Protein AF-G9K651-F1 (afdb_monomer)

Foldseek 3Di:
DFADKDAAADPWWKWKAAPQDPDQPFTHIHDHRDIDHRYGPVSQVVVCVCCVPPVDDRHDQKMKMATNDTPDDPDDPVPGDDIDIDGDPVSVVSSVVSVVVPVPDDPDDDD

Secondary structure (DSSP, 8-state):
---EEEEB-SSS-EEEESTT-S-TTS--BPPBT-EEEEE-HHHHHHHHHHHHHHT-PPPP-EEEEEESS-SSSSS-GGG-S-EEEEE-HHHHHHHHHHHHHTTTS------

Structure (mmCIF, N/CA/C/O backbone):
data_AF-G9K651-F1
#
_entry.id   AF-G9K651-F1
#
loop_
_atom_site.group_PDB
_atom_site.id
_atom_site.type_symbol
_atom_site.label_atom_id
_atom_site.label_alt_id
_atom_site.label_comp_id
_atom_site.label_asym_id
_atom_site.label_entity_id
_atom_site.label_seq_id
_atom_site.pdbx_PDB_ins_code
_atom_site.Cartn_x
_atom_site.Cartn_y
_atom_site.Cartn_z
_atom_site.occupancy
_atom_site.B_iso_or_equiv
_atom_site.auth_seq_id
_atom_site.auth_comp_id
_atom_site.auth_asym_id
_atom_site.auth_atom_id
_atom_site.pdbx_PDB_model_num
ATOM 1 N N . ARG A 1 1 ? 16.546 -3.054 10.768 1.00 67.25 1 ARG A N 1
ATOM 2 C CA . ARG A 1 1 ? 15.097 -2.885 11.070 1.00 67.25 1 ARG A CA 1
ATOM 3 C C . ARG A 1 1 ? 14.324 -3.903 10.231 1.00 67.25 1 ARG A C 1
ATOM 5 O O . ARG A 1 1 ? 14.751 -4.138 9.112 1.00 67.25 1 ARG A O 1
ATOM 12 N N . GLN A 1 2 ? 13.273 -4.538 10.763 1.00 84.19 2 GLN A N 1
ATOM 13 C CA . GLN A 1 2 ? 12.640 -5.726 10.149 1.00 84.19 2 GLN A CA 1
ATOM 14 C C . GLN A 1 2 ? 11.611 -5.417 9.037 1.00 84.19 2 GLN A C 1
ATOM 16 O O . GLN A 1 2 ? 11.197 -6.336 8.337 1.00 84.19 2 GLN A O 1
ATOM 21 N N . GLY A 1 3 ? 11.223 -4.150 8.851 1.00 93.62 3 GLY A N 1
ATOM 22 C CA . GLY A 1 3 ? 10.219 -3.727 7.869 1.00 93.62 3 GLY A CA 1
ATOM 23 C C . GLY A 1 3 ? 8.957 -3.169 8.526 1.00 93.62 3 GLY A C 1
ATOM 24 O O . GLY A 1 3 ? 9.048 -2.563 9.594 1.00 93.62 3 GLY A O 1
ATOM 25 N N . VAL A 1 4 ? 7.799 -3.358 7.888 1.00 96.44 4 VAL A N 1
ATOM 26 C CA . VAL A 1 4 ? 6.491 -2.887 8.380 1.00 96.44 4 VAL A CA 1
ATOM 27 C C . VAL A 1 4 ? 5.603 -4.091 8.680 1.00 96.44 4 VAL A C 1
ATOM 29 O O . VAL A 1 4 ? 5.356 -4.929 7.810 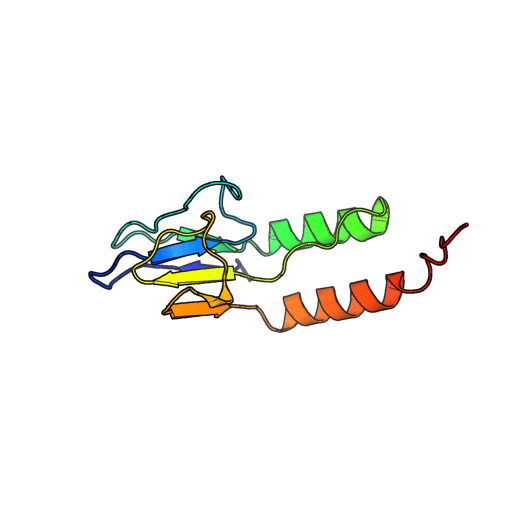1.00 96.44 4 VAL A O 1
ATOM 32 N N . LEU A 1 5 ? 5.124 -4.156 9.921 1.00 96.81 5 LEU A N 1
ATOM 33 C CA . LEU A 1 5 ? 4.184 -5.155 10.424 1.00 96.81 5 LEU A CA 1
ATOM 34 C C . LEU A 1 5 ? 2.852 -4.462 10.709 1.00 96.81 5 LEU A C 1
ATOM 36 O O . LEU A 1 5 ? 2.835 -3.370 11.277 1.00 96.81 5 LEU A O 1
ATOM 40 N N . VAL A 1 6 ? 1.745 -5.091 10.329 1.00 97.12 6 VAL A N 1
ATOM 41 C CA . VAL A 1 6 ? 0.394 -4.559 10.526 1.00 97.12 6 VAL A CA 1
ATOM 42 C C . VAL A 1 6 ? -0.457 -5.601 11.238 1.00 97.12 6 VAL A C 1
ATOM 44 O O . VAL A 1 6 ? -0.410 -6.780 10.898 1.00 97.12 6 VAL A O 1
ATOM 47 N N . LYS A 1 7 ? -1.253 -5.150 12.212 1.00 97.88 7 LYS A N 1
ATOM 48 C CA . LYS A 1 7 ? -2.309 -5.935 12.857 1.00 97.88 7 LYS A CA 1
ATOM 49 C C . LYS A 1 7 ? -3.632 -5.199 12.717 1.00 97.88 7 LYS A C 1
ATOM 51 O O . LYS A 1 7 ? -3.755 -4.053 13.151 1.00 97.88 7 LYS A O 1
ATOM 56 N N . ARG A 1 8 ? -4.631 -5.845 12.118 1.00 98.25 8 ARG A N 1
ATOM 57 C CA . ARG A 1 8 ? -5.971 -5.267 11.969 1.00 98.25 8 ARG A CA 1
ATOM 58 C C . ARG A 1 8 ? -6.789 -5.504 13.240 1.00 98.25 8 ARG A C 1
ATOM 60 O O . ARG A 1 8 ? -7.082 -6.647 13.576 1.00 98.25 8 ARG A O 1
ATOM 67 N N . LEU A 1 9 ? -7.214 -4.420 13.895 1.00 98.31 9 LEU A N 1
ATOM 68 C CA . LEU A 1 9 ? -8.051 -4.461 15.108 1.00 98.31 9 LEU A CA 1
ATOM 69 C C . LEU A 1 9 ? -9.487 -3.954 14.891 1.00 98.31 9 LEU A C 1
ATOM 71 O O . LEU A 1 9 ? -10.374 -4.227 15.702 1.00 98.31 9 LEU A O 1
ATOM 75 N N . CYS A 1 10 ? -9.733 -3.210 13.810 1.00 97.75 10 CYS A N 1
ATOM 76 C CA . CYS A 1 10 ? -11.041 -2.634 13.506 1.00 97.75 10 CYS A CA 1
ATOM 77 C C . CYS A 1 10 ? -12.024 -3.672 12.932 1.00 97.75 10 CYS A C 1
ATOM 79 O O . CYS A 1 10 ? -11.637 -4.735 12.443 1.00 97.75 10 CYS A O 1
ATOM 81 N N . GLN A 1 11 ? -13.320 -3.349 12.976 1.00 97.69 11 GLN A N 1
ATOM 82 C CA . GLN A 1 11 ? -14.372 -4.204 12.412 1.00 97.69 11 GLN A CA 1
ATOM 83 C C . GLN A 1 11 ? -14.406 -4.157 10.877 1.00 97.69 11 GLN A C 1
ATOM 85 O O . GLN A 1 11 ? -14.632 -5.184 10.241 1.00 97.69 11 GLN A O 1
ATOM 90 N N . GLY A 1 12 ? -14.125 -2.998 10.273 1.00 97.50 12 GLY A N 1
ATOM 91 C CA . GLY A 1 12 ? -14.081 -2.837 8.817 1.00 97.50 12 GLY A CA 1
ATOM 92 C C . GLY A 1 12 ? -12.997 -3.698 8.169 1.00 97.50 12 GLY A C 1
ATOM 93 O O . GLY A 1 12 ? -11.980 -3.996 8.797 1.00 97.50 12 GLY A O 1
ATOM 94 N N . ARG A 1 13 ? -13.214 -4.127 6.920 1.00 98.12 13 ARG A N 1
ATOM 95 C CA . ARG A 1 13 ? -12.185 -4.829 6.137 1.00 98.12 13 ARG A CA 1
ATOM 96 C C . ARG A 1 13 ? -11.031 -3.870 5.842 1.00 98.12 13 ARG A C 1
ATOM 98 O O . ARG A 1 13 ? -11.264 -2.685 5.614 1.00 98.12 13 ARG A O 1
ATOM 105 N N . VAL A 1 14 ? -9.811 -4.392 5.835 1.00 98.38 14 VAL A N 1
ATOM 106 C CA . VAL A 1 14 ? -8.620 -3.647 5.419 1.00 98.38 14 VAL A CA 1
ATOM 107 C C . VAL A 1 14 ? -7.865 -4.514 4.431 1.00 98.38 14 VAL A C 1
ATOM 109 O O . VAL A 1 14 ? -7.653 -5.696 4.694 1.00 98.38 14 VAL A O 1
ATOM 112 N N . PHE A 1 15 ? -7.486 -3.930 3.307 1.00 97.81 15 PHE A N 1
ATOM 113 C CA . PHE A 1 15 ? -6.689 -4.570 2.274 1.00 97.81 15 PHE A CA 1
ATOM 114 C C . PHE A 1 15 ? -5.326 -3.896 2.188 1.00 97.81 15 PHE A C 1
ATOM 116 O O . PHE A 1 15 ? -5.226 -2.701 2.459 1.00 97.81 15 PHE A O 1
ATOM 123 N N . CYS A 1 16 ? -4.280 -4.637 1.831 1.00 96.62 16 CYS A N 1
ATOM 124 C CA . CYS A 1 16 ? -2.918 -4.115 1.801 1.00 96.62 16 CYS A CA 1
ATOM 125 C C . CYS A 1 16 ? -2.190 -4.356 0.473 1.00 96.62 16 CYS A C 1
ATOM 127 O O . CYS A 1 16 ? -2.409 -5.353 -0.208 1.00 96.62 16 CYS A O 1
ATOM 129 N N . SER A 1 17 ? -1.236 -3.487 0.160 1.00 95.62 17 SER A N 1
ATOM 130 C CA . SER A 1 17 ? -0.135 -3.772 -0.759 1.00 95.62 17 SER A CA 1
ATOM 131 C C . SER A 1 17 ? 1.202 -3.465 -0.093 1.00 95.62 17 SER A C 1
ATOM 133 O O . SER A 1 17 ? 1.276 -2.692 0.864 1.00 95.62 17 SER A O 1
ATOM 135 N N . GLY A 1 18 ? 2.262 -4.080 -0.603 1.00 95.44 18 GLY A N 1
ATOM 136 C CA . GLY A 1 18 ? 3.636 -3.870 -0.164 1.00 95.44 18 GLY A CA 1
ATOM 137 C C . GLY A 1 18 ? 4.547 -4.964 -0.717 1.00 95.44 18 GLY A C 1
ATOM 138 O O . GLY A 1 18 ? 4.072 -5.931 -1.322 1.00 95.44 18 GLY A O 1
ATOM 139 N N . ASN A 1 19 ? 5.863 -4.824 -0.552 1.00 95.38 19 ASN A N 1
ATOM 140 C CA . ASN A 1 19 ? 6.815 -5.752 -1.174 1.00 95.38 19 ASN A CA 1
ATOM 141 C C . ASN A 1 19 ? 6.781 -7.173 -0.574 1.00 95.38 19 ASN A C 1
ATOM 143 O O . ASN A 1 19 ? 7.122 -8.116 -1.283 1.00 95.38 19 ASN A O 1
ATOM 147 N N . ALA A 1 20 ? 6.317 -7.327 0.672 1.00 95.25 20 ALA A N 1
ATOM 148 C CA . ALA A 1 20 ? 6.207 -8.616 1.359 1.00 95.25 20 ALA A CA 1
ATOM 149 C C . ALA A 1 20 ? 4.857 -9.323 1.133 1.00 95.25 20 ALA A C 1
ATOM 151 O O . ALA A 1 20 ? 4.630 -10.415 1.651 1.00 95.25 20 ALA A O 1
ATOM 152 N N . VAL A 1 21 ? 3.946 -8.708 0.374 1.00 92.94 21 VAL A N 1
ATOM 153 C CA . VAL A 1 21 ? 2.646 -9.298 0.051 1.00 92.94 21 VAL A CA 1
ATOM 154 C C . VAL A 1 21 ? 2.808 -10.300 -1.095 1.00 92.94 21 VAL A C 1
ATOM 156 O O . VAL A 1 21 ? 3.340 -9.962 -2.152 1.00 92.94 21 VAL A O 1
ATOM 159 N N . LEU A 1 22 ? 2.331 -11.531 -0.887 1.00 80.44 22 LEU A N 1
ATOM 160 C CA . LEU A 1 22 ? 2.537 -12.667 -1.798 1.00 80.44 22 LEU A CA 1
ATOM 161 C C . LEU A 1 22 ? 1.959 -12.451 -3.202 1.00 80.44 22 LEU A C 1
ATOM 163 O O . LEU A 1 22 ? 2.579 -12.847 -4.186 1.00 80.44 22 LEU A O 1
ATOM 167 N N . CYS A 1 23 ? 0.769 -11.858 -3.314 1.00 85.75 23 CYS A N 1
ATOM 168 C CA . CYS A 1 23 ? 0.064 -11.753 -4.589 1.00 85.75 23 CYS A CA 1
ATOM 169 C C . CYS A 1 23 ? -0.315 -10.305 -4.882 1.00 85.75 23 CYS A C 1
ATOM 171 O O . CYS A 1 23 ? -1.344 -9.816 -4.426 1.00 85.75 23 CYS A O 1
ATOM 173 N N . LYS A 1 24 ? 0.521 -9.623 -5.665 1.00 84.44 24 LYS A N 1
ATOM 174 C CA . LYS A 1 24 ? 0.373 -8.189 -5.952 1.00 84.44 24 LYS A CA 1
ATOM 175 C C . LYS A 1 24 ? -0.797 -7.855 -6.886 1.00 84.44 24 LYS A C 1
ATOM 177 O O . LYS A 1 24 ? -1.253 -6.722 -6.852 1.00 84.44 24 LYS A O 1
ATOM 182 N N . ASP A 1 25 ? -1.311 -8.827 -7.642 1.00 84.88 25 ASP A N 1
ATOM 183 C CA . ASP A 1 25 ? -2.338 -8.602 -8.677 1.00 84.88 25 ASP A CA 1
ATOM 184 C C . ASP A 1 25 ? -3.763 -8.976 -8.239 1.00 84.88 25 ASP A C 1
ATOM 186 O O . ASP A 1 25 ? -4.696 -8.950 -9.038 1.00 84.88 25 ASP A O 1
ATOM 190 N N . ARG A 1 26 ? -3.953 -9.352 -6.971 1.00 90.19 26 ARG A N 1
ATOM 191 C CA . ARG A 1 26 ? -5.266 -9.703 -6.415 1.00 90.19 26 ARG A CA 1
ATOM 192 C C . ARG A 1 26 ? -5.477 -9.031 -5.064 1.00 90.19 26 ARG A C 1
ATOM 194 O O . ARG A 1 26 ? -4.482 -8.727 -4.406 1.00 90.19 26 ARG A O 1
ATOM 201 N N . PRO A 1 27 ? -6.727 -8.854 -4.605 1.00 94.19 27 PRO A N 1
ATOM 202 C CA . PRO A 1 27 ? -6.986 -8.263 -3.305 1.00 94.19 27 PRO A CA 1
ATOM 203 C C . PRO A 1 27 ? -6.301 -9.017 -2.159 1.00 94.19 27 PRO A C 1
ATOM 205 O O . PRO A 1 27 ? -6.450 -10.233 -2.035 1.00 94.19 27 PRO A O 1
ATOM 208 N N . ASN A 1 28 ? -5.588 -8.299 -1.287 1.00 95.56 28 ASN A N 1
ATOM 209 C CA . ASN A 1 28 ? -4.925 -8.890 -0.118 1.00 95.56 28 ASN A CA 1
ATOM 210 C C . ASN A 1 28 ? -5.580 -8.383 1.164 1.00 95.56 28 ASN A C 1
ATOM 212 O O . ASN A 1 28 ? -5.200 -7.346 1.705 1.00 95.56 28 ASN A O 1
ATOM 216 N N . LYS A 1 29 ? -6.603 -9.103 1.627 1.00 97.06 29 LYS A N 1
ATOM 217 C CA . LYS A 1 29 ? -7.326 -8.785 2.861 1.00 97.06 29 LYS A CA 1
ATOM 218 C C . LYS A 1 29 ? -6.469 -9.127 4.081 1.00 97.06 29 LYS A C 1
ATOM 220 O O . LYS A 1 29 ? -5.921 -10.219 4.171 1.00 97.06 29 LYS A O 1
ATOM 225 N N . LEU A 1 30 ? -6.404 -8.206 5.038 1.00 97.31 30 LEU A N 1
ATOM 226 C CA . LEU A 1 30 ? -5.832 -8.456 6.355 1.00 97.31 30 LEU A CA 1
ATOM 227 C C . LEU A 1 30 ? -6.869 -9.145 7.244 1.00 97.31 30 LEU A C 1
ATOM 229 O O . LEU A 1 30 ? -7.962 -8.608 7.488 1.00 97.31 30 LEU A O 1
ATOM 233 N N . GLU A 1 31 ? -6.515 -10.315 7.764 1.00 97.38 31 GLU A N 1
ATOM 234 C CA . GLU A 1 31 ? -7.326 -10.984 8.771 1.00 97.38 31 GLU A CA 1
ATOM 235 C C . GLU A 1 31 ? -7.222 -10.285 10.126 1.00 97.38 31 GLU A C 1
ATOM 237 O O . GLU A 1 31 ? -6.263 -9.572 10.436 1.00 97.38 31 GLU A O 1
ATOM 242 N N . ARG A 1 32 ? -8.310 -10.375 10.895 1.00 97.94 32 ARG A N 1
ATOM 243 C CA . ARG A 1 32 ? -8.400 -9.676 12.175 1.00 97.94 32 ARG A CA 1
ATOM 244 C C . ARG A 1 32 ? -7.510 -10.379 13.187 1.00 97.94 32 ARG A C 1
ATOM 246 O O . ARG A 1 32 ? -7.439 -11.598 13.203 1.00 97.94 32 ARG A O 1
ATOM 253 N N . ASP A 1 33 ? -6.862 -9.591 14.032 1.00 97.50 33 ASP A N 1
ATOM 254 C CA . ASP A 1 33 ? -6.018 -10.071 15.123 1.00 97.50 33 ASP A CA 1
ATOM 255 C C . ASP A 1 33 ? -4.762 -10.865 14.712 1.00 97.50 33 ASP A C 1
ATOM 257 O O . ASP A 1 33 ? -3.989 -11.274 15.581 1.00 97.50 33 ASP A O 1
ATOM 261 N N . GLU A 1 34 ? -4.469 -10.942 13.414 1.00 96.94 34 GLU A N 1
ATOM 262 C CA . GLU A 1 34 ? -3.228 -11.493 12.872 1.00 96.94 34 GLU A CA 1
ATOM 263 C C . GLU A 1 34 ? -2.195 -10.392 12.603 1.00 96.94 34 GLU A C 1
ATOM 265 O O . GLU A 1 34 ? -2.521 -9.298 12.133 1.00 96.94 34 GLU A O 1
ATOM 270 N N . VAL A 1 35 ? -0.928 -10.678 12.916 1.00 96.81 35 VAL A N 1
ATOM 271 C CA . VAL A 1 35 ? 0.199 -9.796 12.590 1.00 96.81 35 VAL A CA 1
ATOM 272 C C . VAL A 1 35 ? 0.777 -10.234 11.253 1.00 96.81 35 VAL A C 1
ATOM 274 O O . VAL A 1 35 ? 1.309 -11.335 11.134 1.00 96.81 35 VAL A O 1
ATOM 277 N N . VAL A 1 36 ? 0.723 -9.351 10.261 1.00 95.75 36 VAL A N 1
ATOM 278 C CA . VAL A 1 36 ? 1.212 -9.616 8.905 1.00 95.75 36 VAL A CA 1
ATOM 279 C C . VAL A 1 36 ? 2.360 -8.669 8.583 1.00 95.75 36 VAL A C 1
ATOM 281 O O . VAL A 1 36 ? 2.278 -7.462 8.820 1.00 95.75 36 VAL A O 1
ATOM 284 N N . LYS A 1 37 ? 3.446 -9.202 8.016 1.00 96.56 37 LYS A N 1
ATOM 285 C CA . LYS A 1 37 ? 4.517 -8.381 7.446 1.00 96.56 37 LYS A CA 1
ATOM 286 C C . LYS A 1 37 ? 4.088 -7.912 6.058 1.00 96.56 37 LYS A C 1
ATOM 288 O O . LYS A 1 37 ? 3.945 -8.722 5.153 1.00 96.56 37 LYS A O 1
ATOM 293 N N . VAL A 1 38 ? 3.904 -6.605 5.900 1.00 96.38 38 VAL A N 1
ATOM 294 C CA . VAL A 1 38 ? 3.503 -5.980 4.625 1.00 96.3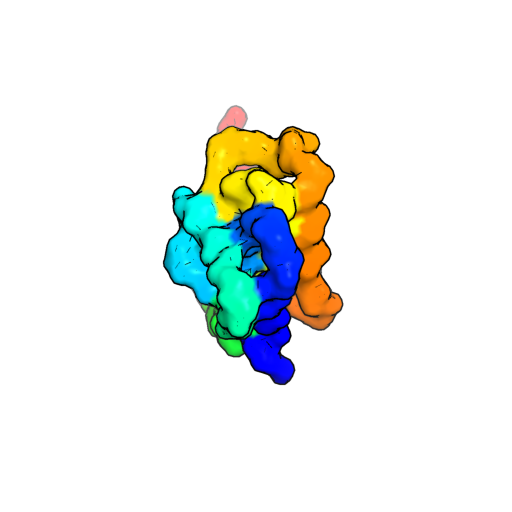8 38 VAL A CA 1
ATOM 295 C C . VAL A 1 38 ? 4.685 -5.344 3.898 1.00 96.38 38 VAL A C 1
ATOM 297 O O . VAL A 1 38 ? 4.633 -5.158 2.686 1.00 96.38 38 VAL A O 1
ATOM 300 N N . PHE A 1 39 ? 5.781 -5.080 4.615 1.00 97.50 39 PHE A N 1
ATOM 301 C CA . PHE A 1 39 ? 7.046 -4.663 4.021 1.00 97.50 39 PHE A CA 1
ATOM 302 C C . PHE A 1 39 ? 8.222 -5.416 4.634 1.00 97.50 39 PHE A C 1
ATOM 304 O O . PHE A 1 39 ? 8.331 -5.473 5.8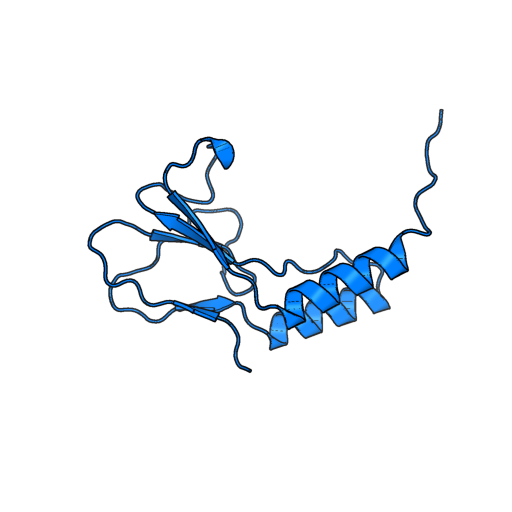59 1.00 97.50 39 PHE A O 1
ATOM 311 N N . ASP A 1 40 ? 9.126 -5.928 3.804 1.00 96.50 40 ASP A N 1
ATOM 312 C CA . ASP A 1 40 ? 10.377 -6.565 4.210 1.00 96.50 40 ASP A CA 1
ATOM 313 C C . ASP A 1 40 ? 11.574 -5.734 3.728 1.00 96.50 40 ASP A C 1
ATOM 315 O O . ASP A 1 40 ? 11.839 -5.596 2.531 1.00 96.50 40 ASP A O 1
ATOM 319 N N . THR A 1 41 ? 12.310 -5.161 4.682 1.00 96.12 41 THR A N 1
ATOM 320 C CA . THR A 1 41 ? 13.458 -4.297 4.383 1.00 96.12 41 THR A CA 1
ATOM 321 C C . THR A 1 41 ? 14.617 -5.068 3.749 1.00 96.12 41 THR A C 1
ATOM 323 O O . THR A 1 41 ? 15.308 -4.529 2.889 1.00 96.12 41 THR A O 1
ATOM 326 N N . SER A 1 42 ? 14.837 -6.330 4.125 1.00 95.56 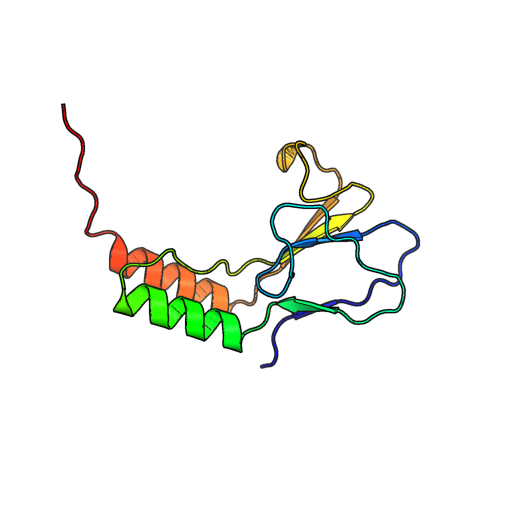42 SER A N 1
ATOM 327 C CA . SER A 1 42 ? 15.901 -7.146 3.532 1.00 95.56 42 SER A CA 1
ATOM 328 C C . SER A 1 42 ? 15.580 -7.499 2.084 1.00 95.56 42 SER A C 1
ATOM 330 O O . SER A 1 42 ? 16.477 -7.498 1.244 1.00 95.56 42 SER A O 1
ATOM 332 N N . GLN A 1 43 ? 14.309 -7.766 1.775 1.00 95.44 43 GLN A N 1
ATOM 333 C CA . GLN A 1 43 ? 13.856 -7.938 0.397 1.00 95.44 43 GLN A CA 1
ATOM 334 C C . GLN A 1 43 ? 14.065 -6.669 -0.430 1.00 95.44 43 GLN A C 1
ATOM 336 O O . GLN A 1 43 ? 14.648 -6.752 -1.507 1.00 95.44 43 GLN A O 1
ATOM 341 N N . PHE A 1 44 ? 13.676 -5.506 0.099 1.00 96.06 44 PHE A N 1
ATOM 342 C CA . PHE A 1 44 ? 13.883 -4.222 -0.573 1.00 96.06 44 PHE A CA 1
ATOM 343 C C . PHE A 1 44 ? 15.354 -4.001 -0.959 1.00 96.06 44 PHE A C 1
ATOM 345 O O . PHE A 1 44 ? 15.642 -3.648 -2.097 1.00 96.06 44 PHE A O 1
ATOM 352 N N . PHE A 1 45 ? 16.302 -4.261 -0.053 1.00 95.38 45 PHE A N 1
ATOM 353 C CA . PHE A 1 45 ? 17.726 -4.092 -0.364 1.00 95.38 45 PHE A CA 1
ATOM 354 C C . PHE A 1 45 ? 18.237 -5.055 -1.436 1.00 95.38 45 PHE A C 1
ATOM 356 O O . PHE A 1 45 ? 19.054 -4.652 -2.260 1.00 95.38 45 PHE A O 1
ATOM 363 N N . ARG A 1 46 ? 17.756 -6.306 -1.457 1.00 94.25 46 ARG A N 1
ATOM 364 C CA . ARG A 1 46 ? 18.104 -7.251 -2.531 1.00 94.25 46 ARG A CA 1
ATOM 365 C C . ARG A 1 46 ? 17.598 -6.757 -3.885 1.00 94.25 46 ARG A C 1
ATOM 367 O O . ARG A 1 46 ? 18.336 -6.804 -4.864 1.00 94.25 46 ARG A O 1
ATOM 374 N N . GLU A 1 47 ? 16.366 -6.257 -3.933 1.00 94.62 47 GLU A N 1
ATOM 375 C CA . GLU A 1 47 ? 15.781 -5.677 -5.147 1.00 94.62 47 GLU A CA 1
ATOM 376 C C . GLU A 1 47 ? 16.531 -4.402 -5.579 1.00 94.62 47 GLU A C 1
ATOM 378 O O . GLU A 1 47 ? 16.821 -4.230 -6.761 1.00 94.62 47 GLU A O 1
ATOM 383 N N . LEU A 1 48 ? 16.934 -3.550 -4.631 1.00 94.88 48 LEU A N 1
ATOM 384 C CA . LEU A 1 48 ? 17.728 -2.348 -4.902 1.00 94.88 48 LEU A CA 1
ATOM 385 C C . LEU A 1 48 ? 19.133 -2.682 -5.427 1.00 94.88 48 LEU A C 1
ATOM 387 O O . LEU A 1 48 ? 19.618 -2.050 -6.359 1.00 94.88 48 LEU A O 1
ATOM 391 N N . GLN A 1 49 ? 19.792 -3.697 -4.868 1.00 93.88 49 GLN A N 1
ATOM 392 C CA . GLN A 1 49 ? 21.081 -4.168 -5.376 1.00 93.88 49 GLN A CA 1
ATOM 393 C C . GLN A 1 49 ? 20.945 -4.726 -6.799 1.00 93.88 49 GLN A C 1
ATOM 395 O O . GLN A 1 49 ? 21.774 -4.445 -7.663 1.00 93.88 49 GLN A O 1
ATOM 400 N N . HIS A 1 50 ? 19.876 -5.482 -7.065 1.00 93.06 50 HIS A N 1
ATOM 401 C CA . HIS A 1 50 ? 19.580 -5.981 -8.405 1.00 93.06 50 HIS A CA 1
ATOM 402 C C . HIS A 1 50 ? 19.338 -4.839 -9.403 1.00 93.06 50 HIS A C 1
ATOM 404 O O . HIS A 1 50 ? 19.801 -4.916 -10.541 1.00 93.06 50 HIS A O 1
ATOM 410 N N . PHE A 1 51 ? 18.645 -3.773 -8.989 1.00 93.12 51 PHE A N 1
ATOM 411 C CA . PHE A 1 51 ? 18.458 -2.568 -9.798 1.00 93.12 51 PHE A CA 1
ATOM 412 C C . PHE A 1 51 ? 19.800 -1.992 -10.278 1.00 93.12 51 PHE A C 1
ATOM 414 O O . PHE A 1 51 ? 19.976 -1.811 -11.482 1.00 93.12 51 PHE A O 1
ATOM 421 N N . TYR A 1 52 ? 20.761 -1.797 -9.368 1.00 90.88 52 TYR A N 1
ATOM 422 C CA . TYR A 1 52 ? 22.078 -1.248 -9.709 1.00 90.88 52 TYR A CA 1
ATOM 423 C C . TYR A 1 52 ? 22.922 -2.171 -10.594 1.00 90.88 52 TYR A C 1
ATOM 425 O O . TYR A 1 52 ? 23.630 -1.689 -11.475 1.00 90.88 52 TYR A O 1
ATOM 433 N N . ASN A 1 53 ? 22.847 -3.486 -10.383 1.00 90.75 53 ASN A N 1
ATOM 434 C CA . ASN A 1 53 ? 23.695 -4.438 -11.104 1.00 90.75 53 ASN A CA 1
ATOM 435 C C . ASN A 1 53 ? 23.182 -4.762 -12.513 1.00 90.75 53 ASN A C 1
ATOM 437 O O . ASN A 1 53 ? 23.980 -4.966 -13.422 1.00 90.75 53 ASN A O 1
ATOM 441 N N . ASN A 1 54 ? 21.859 -4.832 -12.690 1.00 84.56 54 ASN A N 1
ATOM 442 C CA . ASN A 1 54 ? 21.239 -5.441 -13.872 1.00 84.56 54 ASN A CA 1
ATOM 443 C C . ASN A 1 54 ? 20.302 -4.487 -14.636 1.00 84.56 54 ASN A C 1
ATOM 445 O O . ASN A 1 54 ? 19.508 -4.959 -15.446 1.00 84.56 54 ASN A O 1
ATOM 449 N N . GLN A 1 55 ? 20.334 -3.174 -14.355 1.00 77.88 55 GLN A N 1
ATOM 450 C CA . GLN A 1 55 ? 19.393 -2.181 -14.912 1.00 77.88 55 GLN A CA 1
ATOM 451 C C . GLN A 1 55 ? 17.921 -2.604 -14.735 1.00 77.88 55 GLN A C 1
ATOM 453 O O . GLN A 1 55 ? 17.092 -2.495 -15.638 1.00 77.88 55 GLN A O 1
ATOM 458 N N . GLY A 1 56 ? 17.607 -3.156 -13.559 1.00 81.00 56 GLY A N 1
ATOM 459 C CA . GLY A 1 56 ? 16.263 -3.628 -13.235 1.00 81.00 56 GLY A CA 1
ATOM 460 C C . GLY A 1 56 ? 15.257 -2.490 -13.034 1.00 81.00 56 GLY A C 1
ATOM 461 O O . GLY A 1 56 ? 15.553 -1.311 -13.206 1.00 81.00 56 GLY A O 1
ATOM 462 N N . ARG A 1 57 ? 14.044 -2.838 -12.595 1.00 89.12 57 ARG A N 1
ATOM 463 C CA . ARG A 1 57 ? 13.078 -1.845 -12.111 1.00 89.12 57 ARG A CA 1
ATOM 464 C C . ARG A 1 57 ? 13.446 -1.412 -10.692 1.00 89.12 57 ARG A C 1
ATOM 466 O O . ARG A 1 57 ? 13.835 -2.241 -9.872 1.00 89.12 57 ARG A O 1
ATOM 473 N N . LEU A 1 58 ? 13.2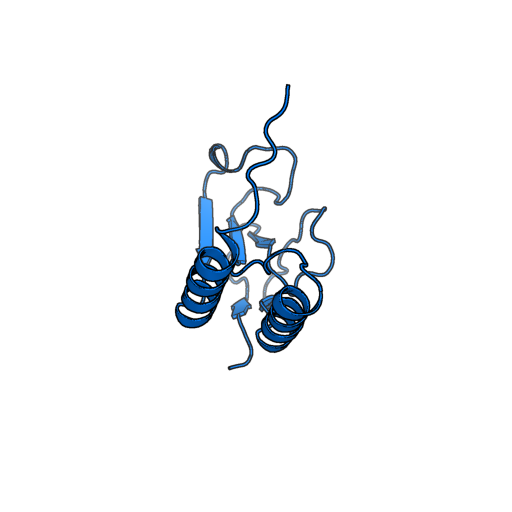61 -0.128 -10.402 1.00 93.00 58 LEU A N 1
ATOM 474 C CA . LEU A 1 58 ? 13.380 0.403 -9.050 1.00 93.00 58 LEU A CA 1
ATOM 475 C C . LEU A 1 58 ? 12.394 -0.307 -8.096 1.00 93.00 58 LEU A C 1
ATOM 477 O O . LEU A 1 58 ? 11.216 -0.443 -8.454 1.00 93.00 58 LEU A O 1
ATOM 481 N N . PRO A 1 59 ? 12.827 -0.756 -6.904 1.00 94.38 59 PRO A N 1
ATOM 482 C CA . PRO A 1 59 ? 11.919 -1.365 -5.938 1.00 94.38 59 PRO A CA 1
ATOM 483 C C . PRO A 1 59 ? 10.885 -0.365 -5.415 1.00 94.38 59 PRO A C 1
ATOM 485 O O . PRO A 1 59 ? 11.166 0.821 -5.250 1.00 94.38 59 PRO A O 1
ATOM 488 N N . ASP A 1 60 ? 9.687 -0.865 -5.115 1.00 93.12 60 ASP A N 1
ATOM 489 C CA . ASP A 1 60 ? 8.632 -0.066 -4.495 1.00 93.12 60 ASP A CA 1
ATOM 490 C C . ASP A 1 60 ? 8.921 0.128 -2.996 1.00 93.12 60 ASP A C 1
ATOM 492 O O . ASP A 1 60 ? 9.140 -0.839 -2.259 1.00 93.12 60 ASP A O 1
ATOM 496 N N . SER A 1 61 ? 8.926 1.382 -2.543 1.00 95.31 61 SER A N 1
ATOM 497 C CA . SER A 1 61 ? 9.119 1.773 -1.141 1.00 95.31 61 SER A CA 1
ATOM 498 C C . SER A 1 61 ? 7.824 1.780 -0.329 1.00 95.31 61 SER A C 1
ATOM 500 O O . SER A 1 61 ? 7.876 1.892 0.901 1.00 95.31 61 SER A O 1
ATOM 502 N N . ARG A 1 62 ? 6.666 1.702 -0.994 1.00 95.44 62 ARG A N 1
ATOM 503 C CA . ARG A 1 62 ? 5.366 2.003 -0.399 1.00 95.44 62 ARG A CA 1
ATOM 504 C C . ARG A 1 62 ? 4.646 0.765 0.108 1.00 95.44 62 ARG A C 1
ATOM 506 O O . ARG A 1 62 ? 4.651 -0.305 -0.494 1.00 95.44 62 ARG A O 1
ATOM 513 N N . VAL A 1 63 ? 3.927 0.973 1.203 1.00 96.69 63 VAL A N 1
ATOM 514 C CA . VAL A 1 63 ? 2.814 0.134 1.648 1.00 96.69 63 VAL A CA 1
ATOM 515 C C . VAL A 1 63 ? 1.542 0.955 1.499 1.00 96.69 63 VAL A C 1
ATOM 517 O O . VAL A 1 63 ? 1.526 2.135 1.854 1.00 96.69 63 VAL A O 1
ATOM 520 N N . VAL A 1 64 ? 0.470 0.349 0.997 1.00 97.06 64 VAL A N 1
ATOM 521 C CA . VAL A 1 64 ? -0.850 0.990 0.941 1.00 97.06 64 VAL A CA 1
ATOM 522 C C . VAL A 1 64 ? -1.846 0.142 1.710 1.00 97.06 64 VAL A C 1
ATOM 524 O O . VAL A 1 64 ? -1.893 -1.069 1.520 1.00 97.06 64 VAL A O 1
ATOM 527 N N . LEU A 1 65 ? -2.645 0.775 2.564 1.00 98.00 65 LEU A N 1
ATOM 528 C CA . LEU A 1 65 ? -3.803 0.172 3.210 1.00 98.00 65 LEU A CA 1
ATOM 529 C C . LEU A 1 65 ? -5.077 0.813 2.660 1.00 98.00 65 LEU A C 1
ATOM 531 O O . LEU A 1 65 ? -5.193 2.037 2.646 1.00 98.00 65 LEU A O 1
ATOM 535 N N . CYS A 1 66 ? -6.031 -0.008 2.240 1.00 98.06 66 CYS A N 1
ATOM 536 C CA . CYS A 1 66 ? -7.346 0.410 1.771 1.00 98.06 66 CYS A CA 1
ATOM 537 C C . CYS A 1 66 ? -8.412 -0.065 2.759 1.00 98.06 66 CYS A C 1
ATOM 539 O O . CYS A 1 66 ? -8.494 -1.260 3.055 1.00 98.06 66 CYS A O 1
ATOM 541 N N . PHE A 1 67 ? -9.204 0.859 3.301 1.00 98.31 67 PHE A N 1
ATOM 542 C CA . PHE A 1 67 ? -10.204 0.555 4.326 1.00 98.31 67 PHE A CA 1
ATOM 543 C C . PHE A 1 67 ? -11.604 0.475 3.714 1.00 98.31 67 PHE A C 1
ATOM 545 O O . PHE A 1 67 ? -12.010 1.343 2.951 1.00 98.31 67 PHE A O 1
ATOM 552 N N . GLY A 1 68 ? -12.359 -0.563 4.075 1.00 97.38 68 GLY A N 1
ATOM 553 C CA . GLY A 1 68 ? -13.749 -0.775 3.649 1.00 97.38 68 GLY A CA 1
ATOM 554 C C . GLY A 1 68 ? -13.911 -1.356 2.240 1.00 97.38 68 GLY A C 1
ATOM 555 O O . GLY A 1 68 ? -14.825 -2.150 2.010 1.00 97.38 68 GLY A O 1
ATOM 556 N N . GLU A 1 69 ? -12.988 -1.046 1.334 1.00 97.00 69 GLU A N 1
ATOM 557 C CA . GLU A 1 69 ? -13.033 -1.428 -0.080 1.00 97.00 69 GLU A CA 1
ATOM 558 C C . GLU A 1 69 ? -11.934 -2.429 -0.446 1.00 97.00 69 GLU A C 1
ATOM 560 O O . GLU A 1 69 ? -10.859 -2.429 0.154 1.00 97.00 69 GLU A O 1
ATOM 565 N N . GLU A 1 70 ? -12.196 -3.267 -1.451 1.00 96.06 70 GLU A N 1
ATOM 566 C CA . GLU A 1 70 ? -11.211 -4.230 -1.956 1.00 96.06 70 GLU A CA 1
ATOM 567 C C . GLU A 1 70 ? -10.030 -3.528 -2.615 1.00 96.06 70 GLU A C 1
ATOM 569 O O . GLU A 1 70 ? -10.182 -2.458 -3.208 1.00 96.06 70 GLU A O 1
ATOM 574 N N . PHE A 1 71 ? -8.841 -4.116 -2.481 1.00 94.56 71 PHE A N 1
ATOM 575 C CA . PHE A 1 71 ? -7.621 -3.549 -3.037 1.00 94.56 71 PHE A CA 1
ATOM 576 C C . PHE A 1 71 ? -6.483 -4.585 -3.123 1.00 94.56 71 PHE A C 1
ATOM 578 O O . PHE A 1 71 ? -6.265 -5.319 -2.152 1.00 94.56 71 PHE A O 1
ATOM 585 N N . PRO A 1 72 ? -5.702 -4.613 -4.218 1.00 92.12 72 PRO A N 1
ATOM 586 C CA . PRO A 1 72 ? -5.952 -3.934 -5.493 1.00 92.12 72 PRO A CA 1
ATOM 587 C C . PRO A 1 72 ? -7.171 -4.508 -6.227 1.00 92.12 72 PRO A C 1
ATOM 589 O O . PRO A 1 72 ? -7.472 -5.692 -6.109 1.00 92.12 72 PRO A O 1
ATOM 592 N N . ASP A 1 73 ? -7.869 -3.656 -6.971 1.00 93.31 73 ASP A N 1
ATOM 593 C CA . ASP A 1 73 ? -9.001 -3.991 -7.838 1.00 93.31 73 ASP A CA 1
ATOM 594 C C . ASP A 1 73 ? -8.987 -3.082 -9.088 1.00 93.31 73 ASP A C 1
ATOM 596 O O . ASP A 1 73 ? -8.032 -2.339 -9.319 1.00 93.31 73 ASP A O 1
ATOM 600 N N . LEU A 1 74 ? -10.040 -3.138 -9.910 1.00 93.25 74 LEU A N 1
ATOM 601 C CA . LEU A 1 74 ? -10.168 -2.302 -11.114 1.00 93.25 74 LEU A CA 1
ATOM 602 C C . LEU A 1 74 ? -10.532 -0.839 -10.805 1.00 93.25 74 LEU A C 1
ATOM 604 O O . LEU A 1 74 ? -10.541 0.002 -11.706 1.00 93.25 74 LEU A O 1
ATOM 608 N N . THR A 1 75 ? -10.852 -0.524 -9.549 1.00 93.19 75 THR A N 1
ATOM 609 C CA . THR A 1 75 ? -11.278 0.814 -9.148 1.00 93.19 75 THR A CA 1
ATOM 610 C C . THR A 1 75 ? -10.058 1.738 -9.079 1.00 93.19 75 THR A C 1
ATOM 612 O O . THR A 1 75 ? -9.086 1.428 -8.385 1.00 93.19 75 THR A O 1
ATOM 615 N N . PRO A 1 76 ? -10.081 2.913 -9.734 1.00 94.06 76 PRO A N 1
ATOM 616 C CA . PRO A 1 76 ? -8.982 3.867 -9.644 1.00 94.06 76 PRO A CA 1
ATOM 61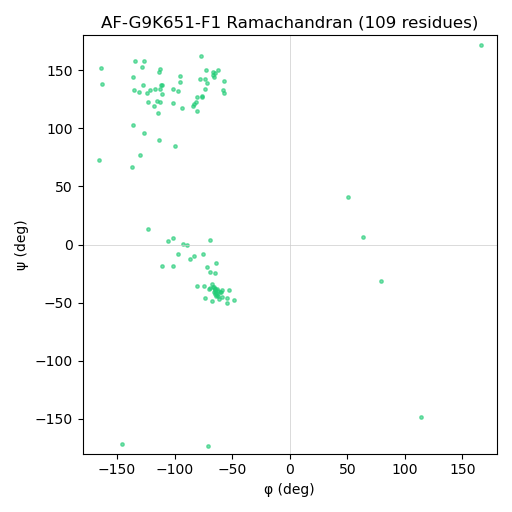7 C C . PRO A 1 76 ? -8.694 4.284 -8.196 1.00 94.06 76 PRO A C 1
ATOM 619 O O . PRO A 1 76 ? -9.615 4.572 -7.436 1.00 94.06 76 PRO A O 1
ATOM 622 N N . LEU A 1 77 ? -7.413 4.430 -7.836 1.00 92.25 77 LEU A N 1
ATOM 623 C CA . LEU A 1 77 ? -6.996 4.840 -6.483 1.00 92.25 77 LEU A CA 1
ATOM 624 C C . LEU A 1 77 ? -7.683 6.126 -6.000 1.00 92.25 77 LEU A C 1
ATOM 626 O O . LEU A 1 77 ? -8.083 6.216 -4.847 1.00 92.25 77 LEU A O 1
ATOM 630 N N . ARG A 1 78 ? -7.862 7.107 -6.893 1.00 93.62 78 ARG A N 1
ATOM 631 C CA . ARG A 1 78 ? -8.519 8.3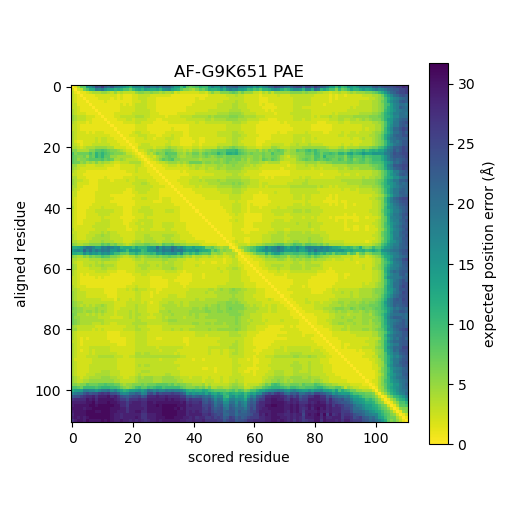93 -6.591 1.00 93.62 78 ARG A CA 1
ATOM 632 C C . ARG A 1 78 ? -9.995 8.275 -6.197 1.00 93.62 78 ARG A C 1
ATOM 634 O O . ARG A 1 78 ? -10.565 9.247 -5.721 1.00 93.62 78 ARG A O 1
ATOM 641 N N . SER A 1 79 ? -10.613 7.128 -6.468 1.00 96.50 79 SER A N 1
ATOM 642 C CA . SER A 1 79 ? -12.016 6.848 -6.165 1.00 96.50 79 SER A CA 1
ATOM 643 C C . SER A 1 79 ? -12.189 6.075 -4.858 1.00 96.50 79 SER A C 1
ATOM 645 O O . SER A 1 79 ? -13.318 5.923 -4.408 1.00 96.50 79 SER A O 1
ATOM 647 N N . LYS A 1 80 ? -11.093 5.603 -4.248 1.00 96.50 80 LYS A N 1
ATOM 648 C CA . LYS A 1 80 ? -11.120 4.949 -2.939 1.00 96.50 80 LYS A CA 1
ATOM 649 C C . LYS A 1 80 ? -11.384 5.979 -1.847 1.00 96.50 80 LYS A C 1
ATOM 651 O O . LYS A 1 80 ? -10.809 7.066 -1.860 1.00 96.50 80 LYS A O 1
ATOM 656 N N . LEU A 1 81 ? -12.219 5.618 -0.882 1.00 97.06 81 LEU A N 1
ATOM 657 C CA . LEU A 1 81 ? -12.656 6.504 0.193 1.00 97.06 81 LEU A CA 1
ATOM 658 C C . LEU A 1 81 ? -11.545 6.747 1.214 1.00 97.06 81 LEU A C 1
ATOM 660 O O . LEU A 1 81 ? -11.313 7.881 1.627 1.00 97.06 81 LEU A O 1
ATOM 664 N N . ILE A 1 82 ? -10.864 5.680 1.642 1.00 98.06 82 ILE A N 1
ATOM 665 C CA . ILE A 1 82 ? -9.837 5.751 2.685 1.00 98.06 82 ILE A CA 1
ATOM 666 C C . ILE A 1 82 ? -8.628 4.913 2.264 1.00 98.06 82 ILE A C 1
ATOM 668 O O . ILE A 1 82 ? -8.615 3.685 2.395 1.00 98.06 82 ILE A O 1
ATOM 672 N N . LEU A 1 83 ? -7.588 5.611 1.806 1.00 97.69 83 LEU A N 1
ATOM 673 C CA . LEU A 1 83 ? -6.268 5.056 1.524 1.00 97.69 83 LEU A CA 1
ATOM 674 C C . LEU A 1 83 ? -5.241 5.619 2.501 1.00 97.69 83 LEU A C 1
ATOM 676 O O . LEU A 1 83 ? -5.158 6.828 2.708 1.00 97.69 83 LEU A O 1
ATOM 680 N N . VAL A 1 84 ? -4.411 4.740 3.052 1.00 98.12 84 VAL A N 1
ATOM 681 C CA . VAL A 1 84 ? -3.268 5.113 3.886 1.00 98.12 84 VAL A CA 1
ATOM 682 C C . VAL A 1 84 ? -2.001 4.630 3.205 1.00 98.12 84 VAL A C 1
ATOM 684 O O . VAL A 1 84 ? -1.820 3.431 3.007 1.00 98.12 84 VAL A O 1
ATOM 687 N N . GLN A 1 85 ? -1.114 5.559 2.861 1.00 97.31 85 GLN A N 1
ATOM 688 C CA . GLN A 1 85 ? 0.220 5.248 2.362 1.00 97.31 85 GLN A CA 1
ATOM 689 C C . GLN A 1 85 ? 1.228 5.319 3.505 1.00 97.31 85 GLN A C 1
ATOM 691 O O . GLN A 1 85 ? 1.263 6.291 4.256 1.00 97.31 85 GLN A O 1
ATOM 696 N N . ILE A 1 86 ? 2.066 4.294 3.609 1.00 96.94 86 ILE A N 1
ATOM 697 C CA . ILE A 1 86 ? 3.105 4.177 4.625 1.00 96.94 86 ILE A CA 1
ATOM 698 C C . ILE A 1 86 ? 4.440 3.984 3.914 1.00 96.94 86 ILE A C 1
ATOM 700 O O . ILE A 1 86 ? 4.574 3.115 3.052 1.00 96.94 86 ILE A O 1
ATOM 704 N N . GLU A 1 87 ? 5.435 4.775 4.304 1.00 95.62 87 GLU A N 1
ATOM 705 C CA . GLU A 1 87 ? 6.811 4.655 3.829 1.00 95.62 87 GLU A CA 1
ATOM 706 C C . GLU A 1 87 ? 7.787 4.799 4.993 1.00 95.62 87 GLU A C 1
ATOM 708 O O . GLU A 1 87 ? 7.586 5.591 5.916 1.00 95.62 87 GLU A O 1
ATOM 713 N N . GLN A 1 88 ? 8.883 4.047 4.936 1.00 95.06 88 GLN A N 1
ATOM 714 C CA . GLN A 1 88 ? 10.020 4.275 5.819 1.00 95.06 88 GLN A CA 1
ATOM 715 C C . GLN A 1 88 ? 10.879 5.383 5.204 1.00 95.06 88 GLN A C 1
ATOM 717 O O . GLN A 1 88 ? 11.377 5.211 4.095 1.00 95.06 88 GLN A O 1
ATOM 722 N N . LEU A 1 89 ? 11.084 6.492 5.924 1.00 94.81 89 LEU A N 1
ATOM 723 C CA . LEU A 1 89 ? 11.788 7.679 5.405 1.00 94.81 89 LEU A CA 1
ATOM 724 C C . LEU A 1 89 ? 13.114 7.343 4.710 1.00 94.81 89 LEU A C 1
ATOM 726 O O . LEU A 1 89 ? 13.344 7.766 3.585 1.00 94.81 89 LEU A O 1
ATOM 730 N N . TYR A 1 90 ? 13.942 6.518 5.347 1.00 93.81 90 TYR A N 1
ATOM 731 C CA . TYR A 1 90 ? 15.228 6.107 4.788 1.00 93.81 90 TYR A CA 1
ATOM 732 C C . TYR A 1 90 ? 15.096 5.271 3.497 1.00 93.81 90 TYR A C 1
ATOM 734 O O . TYR A 1 90 ? 15.862 5.453 2.561 1.00 93.81 90 TYR A O 1
ATOM 742 N N . VAL A 1 91 ? 14.096 4.387 3.407 1.00 95.69 91 VAL A N 1
ATOM 743 C CA . VAL A 1 91 ? 13.829 3.592 2.190 1.00 95.69 91 VAL A CA 1
ATOM 744 C C . VAL A 1 91 ? 13.411 4.506 1.039 1.00 95.69 91 VAL A C 1
ATOM 746 O O . VAL A 1 91 ? 13.892 4.351 -0.081 1.00 95.69 91 VAL A O 1
ATOM 749 N N . ARG A 1 92 ? 12.547 5.487 1.324 1.00 95.69 92 ARG A N 1
ATOM 750 C CA . ARG A 1 92 ? 12.121 6.489 0.343 1.00 95.69 92 ARG A CA 1
ATOM 751 C C . ARG A 1 92 ? 13.302 7.328 -0.155 1.00 95.69 92 ARG A C 1
ATOM 753 O O . ARG A 1 92 ? 13.427 7.525 -1.357 1.00 95.69 92 ARG A O 1
ATOM 760 N N . GLN A 1 93 ? 14.182 7.772 0.743 1.00 95.56 93 GLN A N 1
ATOM 761 C CA . GLN A 1 93 ? 15.385 8.530 0.377 1.00 95.56 93 GLN A CA 1
ATOM 762 C C . GLN A 1 93 ? 16.293 7.739 -0.574 1.00 95.56 93 GLN A C 1
ATOM 764 O O . GLN A 1 93 ? 16.694 8.269 -1.605 1.00 95.56 93 GLN A O 1
ATOM 769 N N . LEU A 1 94 ? 16.530 6.451 -0.298 1.00 95.12 94 LEU A N 1
ATOM 770 C CA . LEU A 1 94 ? 17.312 5.585 -1.190 1.00 95.12 94 LEU A CA 1
ATOM 771 C C . LEU A 1 94 ? 16.701 5.468 -2.594 1.00 95.12 94 LEU A C 1
ATOM 773 O O . LEU A 1 94 ? 17.421 5.489 -3.589 1.00 95.12 94 LEU A O 1
ATOM 777 N N . VAL A 1 95 ? 15.374 5.345 -2.682 1.00 94.75 95 VAL A N 1
ATOM 778 C CA . VAL A 1 95 ? 14.635 5.321 -3.956 1.00 94.75 95 VAL A CA 1
ATOM 779 C C . VAL A 1 95 ? 14.776 6.648 -4.708 1.00 94.75 95 VAL A C 1
ATOM 781 O O . VAL A 1 95 ? 15.029 6.650 -5.915 1.00 94.75 95 VAL A O 1
ATOM 784 N N . GLU A 1 96 ? 14.652 7.780 -4.014 1.00 94.31 96 GLU A N 1
ATOM 785 C CA . GLU A 1 96 ? 14.808 9.115 -4.603 1.00 94.31 96 GLU A CA 1
ATOM 786 C C . GLU A 1 96 ? 16.240 9.361 -5.113 1.00 94.31 96 GLU A C 1
ATOM 788 O O . GLU A 1 96 ? 16.422 9.953 -6.177 1.00 94.31 96 GLU A O 1
ATOM 793 N N . GLU A 1 97 ? 17.260 8.890 -4.394 1.00 93.56 97 GLU A N 1
ATOM 794 C CA . GLU A 1 97 ? 18.670 8.958 -4.802 1.00 93.56 97 GLU A CA 1
ATOM 795 C C . GLU A 1 97 ? 18.958 8.076 -6.022 1.00 93.56 97 GLU A C 1
ATOM 797 O O . GLU A 1 97 ? 19.510 8.549 -7.020 1.00 93.56 97 GLU A O 1
ATOM 802 N N . ALA A 1 98 ? 18.512 6.819 -5.983 1.00 91.19 98 ALA A N 1
ATOM 803 C CA . ALA A 1 98 ? 18.657 5.873 -7.085 1.00 91.19 98 ALA A CA 1
ATOM 804 C C . ALA A 1 98 ? 17.978 6.379 -8.372 1.00 91.19 98 ALA A C 1
ATOM 806 O O . ALA A 1 98 ? 18.538 6.272 -9.462 1.00 91.19 98 ALA A O 1
ATOM 807 N N . SER A 1 99 ? 16.807 7.015 -8.244 1.00 88.06 99 SER A N 1
ATOM 808 C CA . SER A 1 99 ? 16.087 7.614 -9.376 1.00 88.06 99 SER A CA 1
ATOM 809 C C . SER A 1 99 ? 16.877 8.748 -10.041 1.00 88.06 99 SER A C 1
ATOM 811 O O . SER A 1 99 ? 16.878 8.865 -11.265 1.00 88.06 99 SER A O 1
ATOM 813 N N . LYS A 1 100 ? 17.585 9.571 -9.254 1.00 85.00 100 LYS A N 1
ATOM 814 C CA . LYS A 1 100 ? 18.427 10.665 -9.772 1.00 85.00 100 LYS A CA 1
ATOM 815 C C . LYS A 1 100 ? 19.672 10.141 -10.487 1.00 85.00 100 LYS A C 1
ATOM 817 O O . LYS A 1 100 ? 20.046 10.686 -11.519 1.00 85.00 100 LYS A O 1
ATOM 822 N N . SER A 1 101 ? 20.278 9.067 -9.977 1.00 74.56 101 SER A N 1
ATOM 823 C CA . SER A 1 101 ? 21.466 8.443 -10.580 1.00 74.56 101 SER A CA 1
ATOM 824 C C . SER A 1 101 ? 21.206 7.844 -11.968 1.00 74.56 101 SER A C 1
ATOM 826 O O . SER A 1 101 ? 22.142 7.708 -12.753 1.00 74.56 101 SER A O 1
ATOM 828 N N . CYS A 1 102 ? 19.959 7.483 -12.282 1.00 64.38 102 CYS A N 1
ATOM 829 C CA . CYS A 1 102 ? 19.582 6.841 -13.545 1.00 64.38 102 CYS A CA 1
ATOM 830 C C . CYS A 1 102 ? 18.840 7.772 -14.524 1.00 64.38 102 CYS A C 1
ATOM 832 O O . CYS A 1 102 ? 18.489 7.347 -15.623 1.00 64.38 102 CYS A O 1
ATOM 834 N N . GLY A 1 103 ? 18.664 9.056 -14.186 1.00 55.78 103 GLY A N 1
ATOM 835 C CA . GLY A 1 103 ? 18.048 10.072 -15.054 1.00 55.78 103 GLY A CA 1
ATOM 836 C C . GLY A 1 103 ? 18.872 10.486 -16.287 1.00 55.78 103 GLY A C 1
ATOM 837 O O . GLY A 1 103 ? 18.451 11.378 -17.016 1.00 55.78 103 GLY A O 1
ATOM 838 N N . GLY A 1 104 ? 20.031 9.864 -16.538 1.00 47.62 104 GLY A N 1
ATOM 839 C CA . GLY A 1 104 ? 20.900 10.142 -17.692 1.00 47.62 104 GLY A CA 1
ATOM 840 C C . GLY A 1 104 ? 20.660 9.270 -18.933 1.00 47.62 104 GLY A C 1
ATOM 841 O O . GLY A 1 104 ? 21.365 9.436 -19.922 1.00 47.62 104 GLY A O 1
ATOM 842 N N . GLY A 1 105 ? 19.703 8.334 -18.907 1.00 47.62 105 GLY A N 1
ATOM 843 C CA . GLY A 1 105 ? 19.545 7.330 -19.965 1.00 47.62 105 GLY A CA 1
ATOM 844 C C . GLY A 1 105 ? 18.102 7.075 -20.387 1.00 47.62 105 GLY A C 1
ATOM 845 O O . GLY A 1 105 ? 17.592 5.985 -20.165 1.00 47.62 105 GLY A O 1
ATOM 846 N N . SER A 1 106 ? 17.437 8.058 -20.997 1.00 45.44 106 SER A N 1
ATOM 847 C CA . SER A 1 106 ? 16.323 7.824 -21.938 1.00 45.44 106 SER A CA 1
ATOM 848 C C . SER A 1 106 ? 16.014 9.093 -22.732 1.00 45.44 106 SER A C 1
ATOM 850 O O . SER A 1 106 ? 14.999 9.753 -22.534 1.00 45.44 106 SER A O 1
ATOM 852 N N . LEU A 1 107 ? 16.908 9.422 -23.665 1.00 44.50 107 LEU A N 1
ATOM 853 C CA . LEU A 1 107 ? 16.539 10.103 -24.904 1.00 44.50 107 LEU A CA 1
ATOM 854 C C . LEU A 1 107 ? 16.463 9.028 -25.989 1.00 44.50 107 LEU A C 1
ATOM 856 O O . LEU A 1 107 ? 17.424 8.767 -26.701 1.00 44.50 107 LEU A O 1
ATOM 860 N N . ALA A 1 108 ? 15.311 8.376 -26.073 1.00 43.22 108 ALA A N 1
ATOM 861 C CA . ALA A 1 108 ? 14.893 7.673 -27.274 1.00 43.22 108 ALA A CA 1
ATOM 862 C C . ALA A 1 108 ? 13.465 8.130 -27.580 1.00 43.22 108 ALA A C 1
ATOM 864 O O . ALA A 1 108 ? 12.489 7.455 -27.269 1.00 43.22 108 ALA A O 1
ATOM 865 N N . GLN A 1 109 ? 13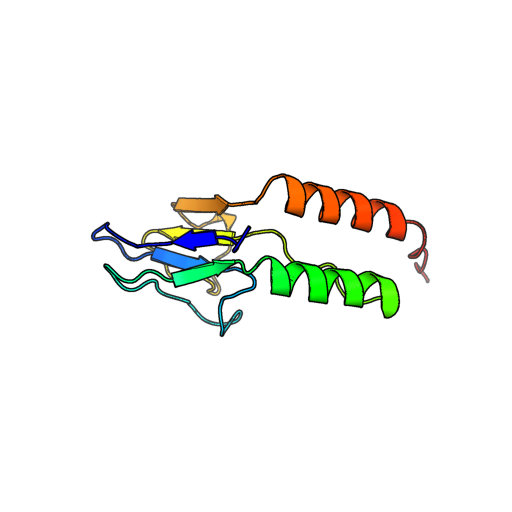.357 9.339 -28.129 1.00 39.94 109 GLN A N 1
ATOM 866 C CA . GLN A 1 109 ? 12.238 9.689 -28.992 1.00 39.94 109 GLN A CA 1
ATOM 867 C C . GLN A 1 109 ? 12.737 9.605 -30.428 1.00 39.94 109 GLN A C 1
ATOM 869 O O . GLN A 1 109 ? 13.706 10.269 -30.798 1.00 39.94 109 GLN A O 1
ATOM 874 N N . THR A 1 110 ? 12.090 8.762 -31.220 1.00 31.48 110 THR A N 1
ATOM 875 C CA . THR A 1 110 ? 12.054 8.858 -32.682 1.00 31.48 110 THR A CA 1
ATOM 876 C C . THR A 1 110 ? 10.907 7.976 -33.183 1.00 31.48 110 THR A C 1
ATOM 878 O O . THR A 1 110 ? 10.628 6.958 -32.540 1.00 31.48 110 THR A O 1
ATOM 881 N N . PRO A 1 111 ? 10.283 8.284 -34.331 1.00 48.59 111 PRO A N 1
ATOM 882 C CA . PRO A 1 111 ? 10.429 9.463 -35.192 1.00 48.59 111 PRO A CA 1
ATOM 883 C C . PRO A 1 111 ? 9.286 10.479 -35.066 1.00 48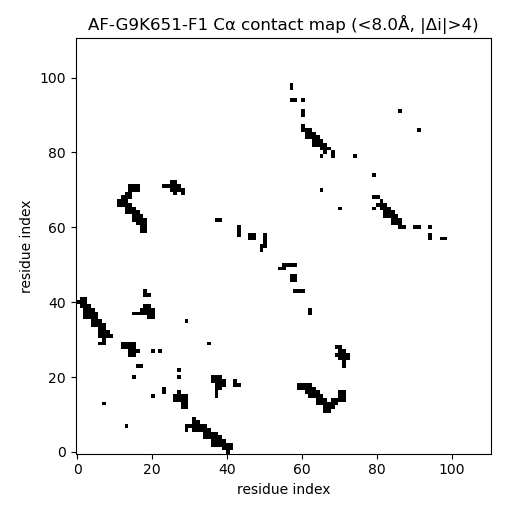.59 111 PRO A C 1
ATOM 885 O O . PRO A 1 111 ? 8.173 10.096 -34.642 1.00 48.59 111 PRO A O 1
#

Nearest PDB structures (foldseek):
  5bvi-assembly2_B  TM=8.440E-01  e=1.610E-08  Mus musculus
  5oen-assembly1_A  TM=8.722E-01  e=7.309E-06  Mus musculus
  5oem-assembly1_A-2  TM=8.136E-01  e=9.987E-06  Mus musculus
  7jfl-assembly1_B  TM=7.842E-01  e=1.063E-05  Homo sapiens
  5jek-assembly1_A  TM=8.068E-01  e=6.917E-05  Homo sapiens

Sequence (111 aa):
RQGVLVKRLCQGRVFCSGNAVLCKDRPNKLERDEVVKVFDTSQFFRELQHFYNNQGRLPDSRVVLCFGEEFPDLTPLRSKLILVQIEQLYVRQLVEEASKSCGGGSLAQTP

Mean predicted aligned error: 6.27 Å

Organism: Mustela putorius furo (NCBI:txid9669)

Solvent-accessible surface area (backbone atoms only — not comparable to full-atom values): 6734 Å² total; per-residue (Å²): 125,84,54,41,73,49,63,41,81,66,90,66,54,38,13,45,47,28,77,47,44,91,57,82,89,41,60,36,71,59,56,72,80,43,81,43,60,36,30,38,44,69,58,46,52,54,40,44,52,43,22,74,76,65,75,49,68,80,57,79,57,52,29,40,38,27,51,73,46,83,21,56,62,95,68,59,75,91,74,55,91,44,74,46,79,46,69,52,70,70,56,44,50,53,50,57,51,54,53,61,74,57,70,84,74,81,90,81,86,80,133

Radius of gyration: 16.27 Å; Cα contacts (8 Å, |Δi|>4): 177; chains: 1; bounding box: 38×23×50 Å

pLDDT: mean 89.64, std 14.6, range [31.48, 98.38]

InterPro domains:
  IPR008984 SMAD/FHA domain superfamily [SSF49879] (2-100)
  IPR017855 SMAD-like domain superfamily [G3DSA:2.60.200.10] (1-110)
  IPR019471 Interferon regulatory factor-3 [PF10401] (2-98)
  IPR019471 Interferon regulatory factor-3 [SM01243] (1-99)